Protein AF-A0A7C7ZER4-F1 (afdb_monomer)

Mean predicted aligned error: 4.72 Å

Foldseek 3Di:
DDWAFDFDFQDDAQAWDWDADPNFIWIWHHHPNDIWIWGQAQQPHGAGLNVFGDDPQWGFDPPPGFIARRHCQHTPHDPGPDGIDTWDWDQDPRTIITGDDPPPVPD

pLDDT: mean 89.07, std 14.61, range [35.91, 98.81]

Secondary structure (DSSP, 8-state):
-PEEEEEEEPPPTT-EEEEEETTEEEEEEEETTEEEEEESB-TTT--BGGGSEEETTEEEPTTT--EEETTT--EEETT--SPPPEE-EEEETTEEEEEPPS-----

Sequence (107 aa):
MEAIFVETDVPEPGNTRSITVNEQKVLLCNIDGEVFAIENSCTHARVLLSSGRLIGGEIECPVHGARFDVRTGAVMCPPARKGLQSFPVCVVDGGVEVRLSEESTPQ

Nearest PDB structures (foldseek):
  2qpz-assembly1_A  TM=9.308E-01  e=1.129E-08  Pseudomonas putida
  4emj-assembly1_B  TM=9.354E-01  e=1.929E-08  Pseudomonas putida
  5bok-assembly1_A  TM=9.384E-01  e=2.036E-08  Diaphorobacter sp. DS2
  7bui-assembly1_E  TM=9.382E-01  e=5.063E-08  Metapseudomonas resinovorans
  7bui-assembly1_D  TM=9.458E-01  e=1.194E-07  Metapseudomonas resin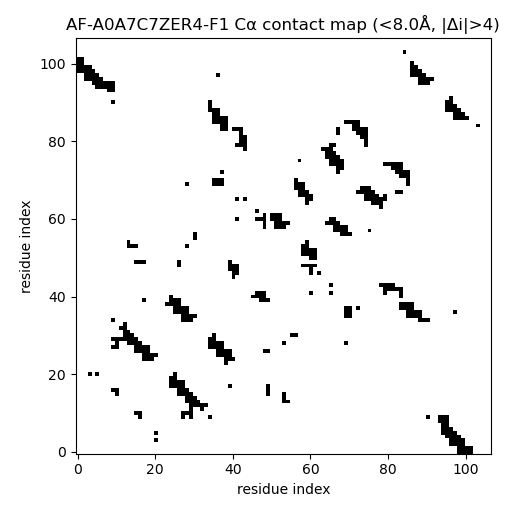ovorans

Structure (mmCIF, N/CA/C/O backbone):
data_AF-A0A7C7ZER4-F1
#
_entry.id   AF-A0A7C7ZER4-F1
#
loop_
_atom_site.group_PDB
_atom_site.id
_atom_site.type_symbol
_atom_site.label_atom_id
_atom_site.label_alt_id
_atom_site.label_comp_id
_atom_site.label_asym_id
_atom_site.label_entity_id
_atom_site.label_seq_id
_atom_site.pdbx_PDB_ins_code
_atom_site.Cartn_x
_atom_site.Cartn_y
_atom_site.Cartn_z
_atom_site.occupancy
_atom_site.B_iso_or_equiv
_atom_site.auth_seq_id
_atom_site.auth_comp_id
_atom_site.auth_asym_id
_atom_site.auth_atom_id
_atom_site.pdbx_PDB_model_num
ATOM 1 N N . MET A 1 1 ? 3.270 -8.049 20.911 1.00 56.16 1 MET A N 1
ATOM 2 C CA . MET A 1 1 ? 2.327 -7.522 19.891 1.00 56.16 1 MET A CA 1
ATOM 3 C C . MET A 1 1 ? 1.672 -6.277 20.448 1.00 56.16 1 MET A C 1
ATOM 5 O O . MET A 1 1 ? 0.711 -6.365 21.206 1.00 56.16 1 MET A O 1
ATOM 9 N N . GLU A 1 2 ? 2.258 -5.133 20.132 1.00 61.78 2 GLU A N 1
ATOM 10 C CA . GLU A 1 2 ? 1.810 -3.839 20.623 1.00 61.78 2 GLU A CA 1
ATOM 11 C C . GLU A 1 2 ? 1.019 -3.150 19.510 1.00 61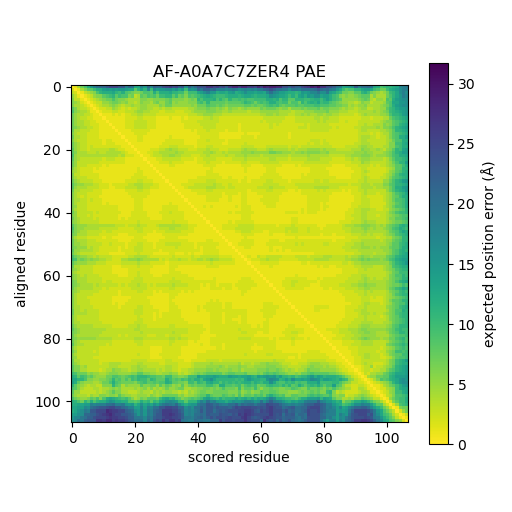.78 2 GLU A C 1
ATOM 13 O O . GLU A 1 2 ? 1.503 -2.965 18.393 1.00 61.78 2 GLU A O 1
ATOM 18 N N . ALA A 1 3 ? -0.244 -2.837 19.785 1.00 64.50 3 ALA A N 1
ATOM 19 C CA . ALA A 1 3 ? -1.009 -1.964 18.912 1.00 64.50 3 ALA A CA 1
ATOM 20 C C . ALA A 1 3 ? -0.506 -0.539 19.143 1.00 64.50 3 ALA A C 1
ATOM 22 O O . ALA A 1 3 ? -0.596 -0.046 20.266 1.00 64.50 3 ALA A O 1
ATOM 23 N N . ILE A 1 4 ? 0.025 0.106 18.103 1.00 72.62 4 ILE A N 1
ATOM 24 C CA . ILE A 1 4 ? 0.433 1.504 18.194 1.00 72.62 4 ILE A CA 1
ATOM 25 C C . ILE A 1 4 ? -0.656 2.355 17.553 1.00 72.62 4 ILE A C 1
ATOM 27 O O . ILE A 1 4 ? -0.983 2.240 16.374 1.00 72.62 4 ILE A O 1
ATOM 31 N N . PHE A 1 5 ? -1.235 3.226 18.360 1.00 69.31 5 PHE A N 1
ATOM 32 C CA . PHE A 1 5 ? -2.270 4.142 17.916 1.00 69.31 5 PHE A CA 1
ATOM 33 C C . PHE A 1 5 ? -1.585 5.346 17.278 1.00 69.31 5 PHE A C 1
ATOM 35 O O . PHE A 1 5 ? -0.684 5.937 17.876 1.00 69.31 5 PHE A O 1
ATOM 42 N N . VAL A 1 6 ? -1.982 5.691 16.055 1.00 75.94 6 VAL A N 1
ATOM 43 C CA . VAL A 1 6 ? -1.431 6.846 15.344 1.00 75.94 6 VAL A CA 1
ATOM 44 C C . VAL A 1 6 ? -2.575 7.677 14.817 1.00 75.94 6 VAL A C 1
ATOM 46 O O . VAL A 1 6 ? -3.140 7.373 13.775 1.00 75.94 6 VAL A O 1
ATOM 49 N N . GLU A 1 7 ? -2.884 8.764 15.513 1.00 79.44 7 GLU A N 1
ATOM 50 C CA . GLU A 1 7 ? -3.932 9.667 15.065 1.00 79.44 7 GLU A CA 1
ATOM 51 C C . GLU A 1 7 ? -3.553 10.293 13.717 1.00 79.44 7 GLU A C 1
ATOM 53 O O . GLU A 1 7 ? -2.578 11.033 13.571 1.00 79.44 7 GLU A O 1
ATOM 58 N N . THR A 1 8 ? -4.321 9.938 12.697 1.00 85.31 8 THR A N 1
ATOM 59 C CA . THR A 1 8 ? -4.242 10.507 11.363 1.00 85.31 8 THR A CA 1
ATOM 60 C C . THR A 1 8 ? -5.603 10.358 10.707 1.00 85.31 8 THR A C 1
ATOM 62 O O . THR A 1 8 ? -6.281 9.352 10.922 1.00 85.31 8 THR A O 1
ATOM 65 N N . ASP A 1 9 ? -5.996 11.330 9.886 1.00 88.06 9 ASP A N 1
ATOM 66 C CA . ASP A 1 9 ? -7.204 11.165 9.077 1.00 88.06 9 ASP A CA 1
ATOM 67 C C . ASP A 1 9 ? -7.054 10.003 8.089 1.00 88.06 9 ASP A C 1
ATOM 69 O O . ASP A 1 9 ? -5.987 9.733 7.521 1.00 88.06 9 ASP A O 1
ATOM 73 N N . VAL A 1 10 ? -8.185 9.368 7.827 1.00 90.31 10 VAL A N 1
ATOM 74 C CA . VAL A 1 10 ? -8.336 8.372 6.774 1.00 90.31 10 VAL A CA 1
ATOM 75 C C . VAL A 1 10 ? -8.161 9.044 5.399 1.00 90.31 10 VAL A C 1
ATOM 77 O O . VAL A 1 10 ? -8.789 10.076 5.147 1.00 90.31 10 VAL A O 1
ATOM 80 N N . PRO A 1 11 ? -7.333 8.502 4.480 1.00 94.31 11 PRO A N 1
ATOM 81 C CA . PRO A 1 11 ? -7.315 8.989 3.102 1.00 94.31 11 PRO A CA 1
ATOM 82 C C . PRO A 1 11 ? -8.689 8.802 2.453 1.00 94.31 11 PRO A C 1
ATOM 84 O O . PRO A 1 11 ? -9.351 7.798 2.703 1.00 94.31 11 PRO A O 1
ATOM 87 N N . GLU A 1 12 ? -9.108 9.730 1.593 1.00 95.50 12 GLU A N 1
ATOM 88 C CA . GLU A 1 12 ? -10.357 9.583 0.833 1.00 95.50 12 GLU A CA 1
ATOM 89 C C . GLU A 1 12 ? -10.355 8.296 -0.021 1.00 95.50 12 GLU A C 1
ATOM 91 O O . GLU A 1 12 ? -9.280 7.831 -0.418 1.00 95.50 12 GLU A O 1
ATOM 96 N N . PRO A 1 13 ? -11.527 7.720 -0.349 1.00 95.94 13 PRO A N 1
ATOM 97 C CA . PRO A 1 13 ? -11.611 6.563 -1.238 1.00 95.94 13 PRO A CA 1
ATOM 98 C C . PRO A 1 13 ? -10.830 6.757 -2.544 1.00 95.94 13 PRO A C 1
ATOM 100 O O . PRO A 1 13 ? -10.937 7.792 -3.200 1.00 95.94 13 PRO A O 1
ATOM 103 N N . GLY A 1 14 ? -10.022 5.760 -2.910 1.00 96.56 14 GLY A N 1
ATOM 104 C CA . GLY A 1 14 ? -9.141 5.799 -4.081 1.00 96.56 14 GLY A CA 1
ATOM 105 C C . GLY A 1 14 ? -7.790 6.484 -3.847 1.00 96.56 14 GLY A C 1
ATOM 106 O O . GLY A 1 14 ? -6.938 6.449 -4.734 1.00 96.56 14 GLY A O 1
ATOM 107 N N . ASN A 1 15 ? -7.553 7.062 -2.666 1.00 97.00 15 ASN A N 1
ATOM 108 C CA . ASN A 1 15 ? -6.300 7.728 -2.321 1.00 97.00 15 ASN A CA 1
ATOM 109 C C . ASN A 1 15 ? -5.450 6.926 -1.326 1.00 97.00 15 ASN A C 1
ATOM 111 O O . ASN A 1 15 ? -5.860 5.918 -0.743 1.00 97.00 15 ASN A O 1
ATOM 115 N N . THR A 1 16 ? -4.220 7.406 -1.133 1.00 97.94 16 THR A N 1
ATOM 116 C CA . THR A 1 16 ? -3.277 6.857 -0.154 1.00 97.94 16 THR A CA 1
ATOM 117 C C . THR A 1 16 ? -2.781 7.932 0.801 1.00 97.94 16 THR A C 1
ATOM 119 O O . THR A 1 16 ? -2.792 9.120 0.473 1.00 97.94 16 THR A O 1
ATOM 122 N N . ARG A 1 17 ? -2.308 7.519 1.978 1.00 96.38 17 ARG A N 1
ATOM 123 C CA . ARG A 1 17 ? -1.641 8.397 2.943 1.00 96.38 17 ARG A CA 1
ATOM 124 C C . ARG A 1 17 ? -0.430 7.692 3.541 1.00 96.38 17 ARG A C 1
ATOM 126 O O . ARG A 1 17 ? -0.548 6.585 4.053 1.00 96.38 17 ARG A O 1
ATOM 133 N N . SER A 1 18 ? 0.737 8.329 3.479 1.00 96.31 18 SER A N 1
ATOM 134 C CA . SER A 1 18 ? 1.940 7.825 4.148 1.00 96.31 18 SER A CA 1
ATOM 135 C C . SER A 1 18 ? 1.969 8.295 5.595 1.00 96.31 18 SER A C 1
ATOM 137 O O . SER A 1 18 ? 1.788 9.482 5.855 1.00 96.31 18 SER A O 1
ATOM 139 N N . ILE A 1 19 ? 2.307 7.389 6.505 1.00 94.00 19 ILE A N 1
ATOM 140 C CA . ILE A 1 19 ? 2.606 7.689 7.905 1.00 94.00 19 ILE A CA 1
ATOM 141 C C . ILE A 1 19 ? 3.903 6.996 8.329 1.00 94.00 19 ILE A C 1
ATOM 143 O O . ILE A 1 19 ? 4.382 6.076 7.660 1.00 94.00 19 ILE A O 1
ATOM 147 N N . THR A 1 20 ? 4.467 7.438 9.447 1.00 91.00 20 THR A N 1
ATOM 148 C CA . THR A 1 20 ? 5.613 6.783 10.081 1.00 91.00 20 THR A CA 1
ATOM 149 C C . THR A 1 20 ? 5.205 6.350 11.479 1.00 91.00 20 THR A C 1
ATOM 151 O O . THR A 1 20 ? 4.767 7.181 12.269 1.00 91.00 20 THR A O 1
ATOM 154 N N . VAL A 1 21 ? 5.366 5.064 11.783 1.00 85.88 21 VAL A N 1
ATOM 155 C CA . VAL A 1 21 ? 5.040 4.474 13.085 1.00 85.88 21 VAL A CA 1
ATOM 156 C C . VA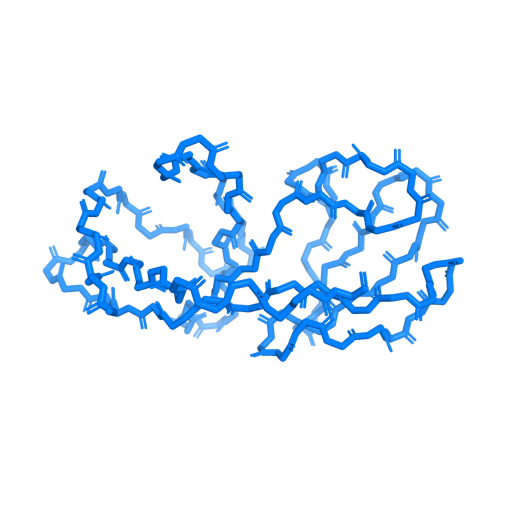L A 1 21 ? 6.272 3.737 13.580 1.00 85.88 21 VAL A C 1
ATOM 158 O O . VAL A 1 21 ? 6.723 2.816 12.909 1.00 85.88 21 VAL A O 1
ATOM 161 N N . ASN A 1 22 ? 6.845 4.159 14.710 1.00 86.38 22 ASN A N 1
ATOM 162 C CA . ASN A 1 22 ? 8.075 3.572 15.261 1.00 86.38 22 ASN A CA 1
ATOM 163 C C . ASN A 1 22 ? 9.174 3.365 14.189 1.00 86.38 22 ASN A C 1
ATOM 165 O O . ASN A 1 22 ? 9.650 2.258 13.964 1.00 86.38 22 ASN A O 1
ATOM 169 N N . GLU A 1 23 ? 9.480 4.431 13.436 1.00 86.75 23 GLU A N 1
ATOM 170 C CA . GLU A 1 23 ? 10.440 4.450 12.313 1.00 86.75 23 GLU A CA 1
ATOM 171 C C . GLU A 1 23 ? 10.051 3.619 11.068 1.00 86.75 23 GLU A C 1
ATOM 173 O O . GLU A 1 23 ? 10.654 3.786 10.002 1.00 86.75 23 GLU A O 1
ATOM 178 N N . GLN A 1 24 ? 8.999 2.797 11.130 1.00 89.81 24 GLN A N 1
ATOM 179 C CA . GLN A 1 24 ? 8.465 2.078 9.975 1.00 89.81 24 GLN A CA 1
ATOM 180 C C . GLN A 1 24 ? 7.595 2.996 9.113 1.00 89.81 24 GLN A C 1
ATOM 182 O O . GLN A 1 24 ? 6.678 3.661 9.597 1.00 89.81 24 GLN A O 1
ATOM 187 N N . LYS A 1 25 ? 7.859 3.013 7.803 1.00 94.06 25 LYS A N 1
ATOM 188 C CA . LYS A 1 25 ? 7.051 3.761 6.832 1.00 94.06 25 LYS A CA 1
ATOM 189 C C . LYS A 1 25 ? 5.868 2.905 6.400 1.00 94.06 25 LYS A C 1
ATOM 191 O O . LYS A 1 25 ? 6.059 1.890 5.729 1.00 94.06 25 LYS A O 1
ATOM 196 N N . VAL A 1 26 ? 4.664 3.341 6.741 1.00 95.75 26 VAL A N 1
ATOM 197 C CA . VAL A 1 26 ? 3.410 2.648 6.435 1.00 95.75 26 VAL A CA 1
ATOM 198 C C . VAL A 1 26 ? 2.622 3.467 5.420 1.00 95.75 26 VAL A C 1
ATOM 200 O O . VAL A 1 26 ? 2.574 4.696 5.491 1.00 95.75 26 VAL A O 1
ATOM 203 N N . LEU A 1 27 ? 2.025 2.788 4.448 1.00 97.69 27 LEU A N 1
ATOM 204 C CA . LEU A 1 27 ? 1.120 3.367 3.471 1.00 97.69 27 LEU A CA 1
ATOM 205 C C . LEU A 1 27 ? -0.296 2.895 3.776 1.00 97.69 27 LEU A C 1
ATOM 207 O O . LEU A 1 27 ? -0.577 1.701 3.703 1.00 97.69 27 LEU A O 1
ATOM 211 N N . LEU A 1 28 ? -1.171 3.843 4.094 1.00 97.06 28 LEU A N 1
ATOM 212 C CA . LEU A 1 28 ? -2.608 3.629 4.162 1.00 97.06 28 LEU A CA 1
ATOM 213 C C . LEU A 1 28 ? -3.184 3.711 2.749 1.00 97.06 28 LEU A C 1
ATOM 215 O O . LEU A 1 28 ? -2.896 4.665 2.021 1.00 97.06 28 LEU A O 1
ATOM 219 N N . CYS A 1 29 ? -4.009 2.744 2.371 1.00 98.06 29 CYS A N 1
ATOM 220 C CA . CYS A 1 29 ? -4.690 2.674 1.083 1.00 98.06 29 CYS A CA 1
ATOM 221 C C . CYS A 1 29 ? -6.192 2.554 1.326 1.00 98.06 29 CYS A C 1
ATOM 223 O O . CYS A 1 29 ? -6.613 1.612 1.992 1.00 98.06 29 CYS A O 1
ATOM 225 N N . ASN A 1 30 ? -6.994 3.477 0.791 1.00 97.12 30 ASN A N 1
ATOM 226 C CA . ASN A 1 30 ? -8.449 3.401 0.896 1.00 97.12 30 ASN A CA 1
ATOM 227 C C . ASN A 1 30 ? -9.048 2.874 -0.414 1.00 97.12 30 AS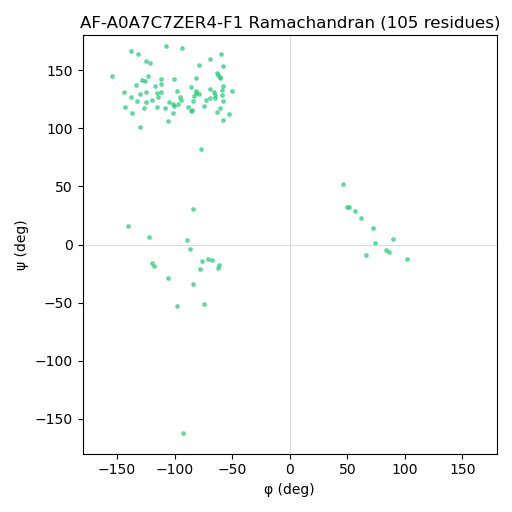N A C 1
ATOM 229 O O . ASN A 1 30 ? -8.984 3.540 -1.449 1.00 97.12 30 ASN A O 1
ATOM 233 N N . ILE A 1 31 ? -9.628 1.678 -0.360 1.00 97.12 31 ILE A N 1
ATOM 234 C CA . ILE A 1 31 ? -10.359 1.051 -1.459 1.00 97.12 31 ILE A CA 1
ATOM 235 C C . ILE A 1 31 ? -11.847 1.139 -1.141 1.00 97.12 31 ILE A C 1
ATOM 237 O O . ILE A 1 31 ? -12.337 0.423 -0.274 1.00 97.12 31 ILE A O 1
ATOM 241 N N . ASP A 1 32 ? -12.559 2.022 -1.843 1.00 94.38 32 ASP A N 1
ATOM 242 C CA . ASP A 1 32 ? -14.020 2.162 -1.760 1.00 94.38 32 ASP A CA 1
ATOM 243 C C . ASP A 1 32 ? -14.578 2.324 -0.327 1.00 94.38 32 ASP A C 1
ATOM 245 O O . ASP A 1 32 ? -15.695 1.910 -0.026 1.00 94.38 32 ASP A O 1
ATOM 249 N N . GLY A 1 33 ? -13.808 2.958 0.563 1.00 93.00 33 GLY A N 1
ATOM 250 C CA . GLY A 1 33 ? -14.156 3.193 1.967 1.00 93.00 33 GLY A CA 1
ATOM 251 C C . GLY A 1 33 ? -13.480 2.240 2.956 1.00 93.00 33 GLY A C 1
ATOM 252 O O . GLY A 1 33 ? -13.490 2.518 4.154 1.00 93.00 33 GLY A O 1
ATOM 253 N N . GLU A 1 34 ? -12.862 1.156 2.485 1.00 94.12 34 GLU A N 1
ATOM 254 C CA . GLU A 1 34 ? -12.121 0.209 3.317 1.00 94.12 34 GLU A CA 1
ATOM 255 C C . GLU A 1 34 ? -10.624 0.543 3.325 1.00 94.12 34 GLU A C 1
ATOM 257 O O . GLU A 1 34 ? -9.991 0.692 2.276 1.00 94.12 34 GLU A O 1
ATOM 262 N N . VAL A 1 35 ? -10.045 0.675 4.520 1.00 95.69 35 VAL A N 1
ATOM 263 C CA . VAL A 1 35 ? -8.642 1.067 4.700 1.00 95.69 35 VAL A CA 1
ATOM 264 C C . VAL A 1 35 ? -7.773 -0.163 4.919 1.00 95.69 35 VAL A C 1
ATOM 266 O O . VAL A 1 35 ? -8.059 -0.992 5.776 1.00 95.69 35 VAL A O 1
ATOM 269 N N . PHE A 1 36 ? -6.661 -0.223 4.194 1.00 96.38 36 PHE A N 1
ATOM 270 C CA . PHE A 1 36 ? -5.599 -1.210 4.359 1.00 96.38 36 PHE A CA 1
ATOM 271 C C . PHE A 1 36 ? -4.271 -0.515 4.650 1.00 96.38 36 PHE A C 1
ATOM 273 O O . PHE A 1 36 ? -4.082 0.646 4.282 1.00 96.38 36 PHE A O 1
ATOM 280 N N . ALA A 1 37 ? -3.340 -1.221 5.290 1.00 96.12 37 ALA A N 1
ATOM 281 C CA . ALA A 1 37 ? -2.019 -0.697 5.614 1.00 96.12 37 ALA A CA 1
ATOM 282 C C . ALA A 1 37 ? -0.917 -1.666 5.167 1.00 96.12 37 ALA A C 1
ATOM 284 O O . ALA A 1 37 ? -0.946 -2.853 5.492 1.00 96.12 37 ALA A O 1
ATOM 285 N N . ILE A 1 38 ? 0.077 -1.149 4.445 1.00 97.19 38 ILE A N 1
ATOM 286 C CA . ILE A 1 38 ? 1.218 -1.912 3.911 1.00 97.19 38 ILE A CA 1
ATOM 287 C C . ILE A 1 38 ? 2.535 -1.149 4.086 1.00 97.19 38 ILE A C 1
ATOM 289 O O . ILE A 1 38 ? 2.538 0.049 4.363 1.00 97.19 38 ILE A O 1
ATOM 293 N N . GLU A 1 39 ? 3.674 -1.818 3.912 1.00 97.31 39 GLU A N 1
ATOM 294 C CA . GLU A 1 39 ? 4.989 -1.165 3.876 1.00 97.31 39 GLU A CA 1
ATOM 295 C C . GLU A 1 39 ? 5.030 -0.122 2.745 1.00 97.31 39 GLU A C 1
ATOM 297 O O . GLU A 1 39 ? 4.745 -0.426 1.588 1.00 97.31 39 GLU A O 1
ATOM 302 N N . ASN A 1 40 ? 5.443 1.113 3.044 1.00 98.00 40 ASN A N 1
ATOM 303 C CA . ASN A 1 40 ? 5.555 2.185 2.050 1.00 98.00 40 ASN A CA 1
ATOM 304 C C . ASN A 1 40 ? 6.894 2.151 1.281 1.00 98.00 40 ASN A C 1
ATOM 306 O O . ASN A 1 40 ? 7.441 3.190 0.914 1.00 98.00 40 ASN A O 1
ATOM 310 N N . SER A 1 41 ? 7.483 0.975 1.075 1.00 98.12 41 SER A N 1
ATOM 311 C CA . SER A 1 41 ? 8.784 0.822 0.421 1.00 98.12 41 SER A CA 1
ATOM 312 C C . SER A 1 41 ? 8.743 -0.339 -0.553 1.00 98.12 41 SER A C 1
ATOM 314 O O . SER A 1 41 ? 8.628 -1.497 -0.168 1.00 98.12 41 SER A O 1
ATOM 316 N N . CYS A 1 42 ? 8.854 -0.029 -1.841 1.00 98.19 42 CYS A N 1
ATOM 317 C CA . CYS A 1 42 ? 8.874 -1.036 -2.887 1.00 98.19 42 CYS A CA 1
ATOM 318 C C . CYS A 1 42 ? 10.025 -2.021 -2.652 1.00 98.19 42 CYS A C 1
ATOM 320 O O . CYS A 1 42 ? 11.196 -1.635 -2.630 1.00 98.19 42 CYS A O 1
ATOM 322 N N . THR A 1 43 ? 9.715 -3.310 -2.555 1.00 98.25 43 THR A N 1
ATOM 323 C CA . THR A 1 43 ? 10.708 -4.355 -2.261 1.00 98.25 43 THR A CA 1
ATOM 324 C C . THR A 1 43 ? 11.731 -4.570 -3.378 1.00 98.25 43 THR A C 1
ATOM 326 O O . THR A 1 43 ? 12.759 -5.199 -3.149 1.00 98.25 43 THR A O 1
ATOM 329 N N . HIS A 1 44 ? 11.482 -4.028 -4.576 1.00 97.88 44 HIS A N 1
ATOM 330 C CA . HIS A 1 44 ? 12.412 -4.079 -5.703 1.00 97.88 44 HIS A CA 1
ATOM 331 C C . HIS A 1 44 ? 13.598 -3.114 -5.542 1.00 97.88 44 HIS A C 1
ATOM 333 O O . HIS A 1 44 ? 14.743 -3.524 -5.688 1.00 97.88 44 HIS A O 1
ATOM 339 N N . ALA A 1 45 ? 13.328 -1.834 -5.258 1.00 96.75 45 ALA A N 1
ATOM 340 C CA . ALA A 1 45 ? 14.344 -0.771 -5.297 1.00 96.75 45 ALA A CA 1
ATOM 341 C C . ALA A 1 45 ? 14.211 0.264 -4.163 1.00 96.75 45 ALA A C 1
ATOM 343 O O . ALA A 1 45 ? 14.776 1.349 -4.247 1.00 96.75 45 ALA A O 1
ATOM 344 N N . ARG A 1 46 ? 13.442 -0.056 -3.113 1.00 96.19 46 ARG A N 1
ATOM 345 C CA . ARG A 1 46 ? 13.231 0.769 -1.907 1.00 96.19 46 ARG A CA 1
ATOM 346 C C . ARG A 1 46 ? 12.686 2.177 -2.174 1.00 96.19 46 ARG A C 1
ATOM 348 O O . ARG A 1 46 ? 12.921 3.109 -1.410 1.00 96.19 46 ARG A O 1
ATOM 355 N N . VAL A 1 47 ? 11.930 2.321 -3.261 1.00 96.88 47 VAL A N 1
ATOM 356 C CA . VAL A 1 47 ? 11.226 3.558 -3.623 1.00 96.88 47 VAL A CA 1
ATOM 357 C C . VAL A 1 47 ? 9.915 3.660 -2.847 1.00 96.88 47 VAL A C 1
ATOM 359 O O . VAL A 1 47 ? 9.233 2.650 -2.670 1.00 96.88 47 VAL A O 1
ATOM 362 N N . LEU A 1 48 ? 9.541 4.874 -2.435 1.00 98.06 48 LEU A N 1
ATOM 363 C CA . LEU A 1 48 ? 8.271 5.119 -1.755 1.00 98.06 48 LEU A CA 1
ATOM 364 C C . LEU A 1 48 ? 7.078 4.830 -2.671 1.00 98.06 48 LEU A C 1
ATOM 366 O O . LEU A 1 48 ? 6.970 5.377 -3.770 1.00 98.06 48 LEU A O 1
ATOM 370 N N . LEU A 1 49 ? 6.171 3.981 -2.195 1.00 98.50 49 LEU A N 1
ATOM 371 C CA . LEU A 1 49 ? 4.955 3.601 -2.917 1.00 98.50 49 LEU A CA 1
ATOM 372 C C . LEU A 1 49 ? 3.875 4.685 -2.845 1.00 98.50 49 LEU A C 1
ATOM 374 O O . LEU A 1 49 ? 3.037 4.760 -3.734 1.00 98.50 49 LEU A O 1
ATOM 378 N N . SER A 1 50 ? 3.946 5.581 -1.859 1.00 97.88 50 SER A N 1
ATOM 379 C CA . SER A 1 50 ? 3.079 6.758 -1.724 1.00 97.88 50 SER A CA 1
ATOM 380 C C . SER A 1 50 ? 3.194 7.748 -2.882 1.00 97.88 50 SER A C 1
ATOM 382 O O . SER A 1 50 ? 2.326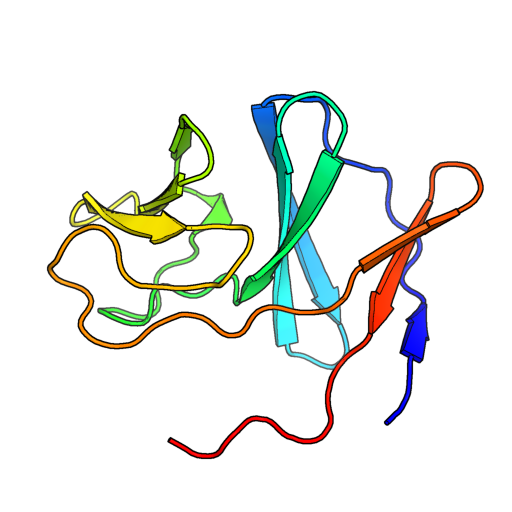 8.593 -3.052 1.00 97.88 50 SER A O 1
ATOM 384 N N . SER A 1 51 ? 4.267 7.671 -3.673 1.00 96.81 51 SER A N 1
ATOM 385 C CA . SER A 1 51 ? 4.411 8.424 -4.926 1.00 96.81 51 SER A CA 1
ATOM 386 C C . SER A 1 51 ? 3.851 7.670 -6.142 1.00 96.81 51 SER A C 1
ATOM 388 O O . SER A 1 51 ? 4.024 8.117 -7.272 1.00 96.81 51 SER A O 1
ATOM 390 N N . GLY A 1 52 ? 3.253 6.499 -5.916 1.00 97.31 52 GLY A N 1
ATOM 391 C CA . GLY A 1 52 ? 2.671 5.605 -6.909 1.00 97.31 52 GLY A CA 1
ATOM 392 C C . GLY A 1 52 ? 1.182 5.836 -7.146 1.00 97.31 52 GLY A C 1
ATOM 393 O O . GLY A 1 52 ? 0.638 6.889 -6.818 1.00 97.31 52 GLY A O 1
ATOM 394 N N . ARG A 1 53 ? 0.514 4.840 -7.737 1.00 98.06 53 ARG A N 1
ATOM 395 C CA . ARG A 1 53 ? -0.929 4.895 -8.032 1.00 98.06 53 ARG A CA 1
ATOM 396 C C . ARG A 1 53 ? -1.669 3.716 -7.416 1.00 98.06 53 ARG A C 1
ATOM 398 O O . ARG A 1 53 ? -1.255 2.576 -7.609 1.00 98.06 53 ARG A O 1
ATOM 405 N N . LEU A 1 54 ? -2.773 3.998 -6.727 1.00 98.50 54 LEU A N 1
ATOM 406 C CA . L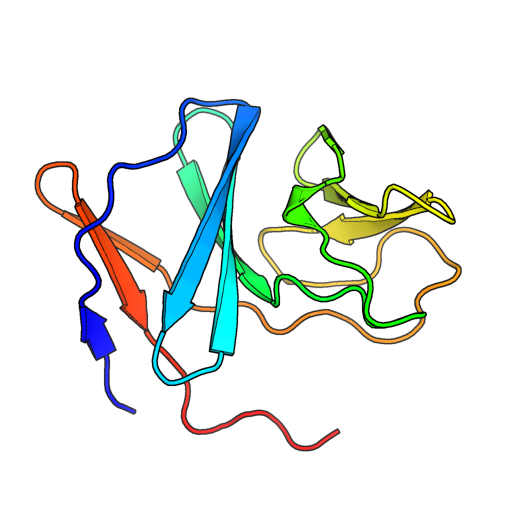EU A 1 54 ? -3.705 2.995 -6.216 1.00 98.50 54 LEU A CA 1
ATOM 407 C C . LEU A 1 54 ? -4.752 2.684 -7.291 1.00 98.50 54 LEU A C 1
ATOM 409 O O . LEU A 1 54 ? -5.460 3.583 -7.738 1.00 98.50 54 LEU A O 1
ATOM 413 N N . ILE A 1 55 ? -4.820 1.437 -7.755 1.00 95.31 55 ILE A N 1
ATOM 414 C CA . ILE A 1 55 ? -5.690 1.031 -8.866 1.00 95.31 55 ILE A CA 1
ATOM 415 C C . ILE A 1 55 ? -6.238 -0.369 -8.586 1.00 95.31 55 ILE A C 1
ATOM 417 O O . ILE A 1 55 ? -5.476 -1.325 -8.493 1.00 95.31 55 ILE A O 1
ATOM 421 N N . GLY A 1 56 ? -7.562 -0.509 -8.472 1.00 93.25 56 GLY A N 1
ATOM 422 C CA . GLY A 1 56 ? -8.221 -1.821 -8.392 1.00 93.25 56 GLY A CA 1
ATOM 423 C C . GLY A 1 56 ? -7.829 -2.685 -7.183 1.00 93.25 56 GLY A C 1
ATOM 424 O O . GLY A 1 56 ? -7.956 -3.904 -7.243 1.00 93.25 56 GLY A O 1
ATOM 425 N N . GLY A 1 57 ? -7.340 -2.079 -6.097 1.00 97.19 57 GLY A N 1
ATOM 426 C CA . GLY A 1 57 ? -6.803 -2.808 -4.940 1.00 97.19 57 GLY A CA 1
ATOM 427 C C . GLY A 1 57 ? -5.305 -3.115 -5.021 1.00 97.19 57 GLY A C 1
ATOM 428 O O . GLY A 1 57 ? -4.778 -3.764 -4.123 1.00 97.19 57 GLY A O 1
ATOM 429 N N . GLU A 1 58 ? -4.608 -2.633 -6.050 1.00 98.50 58 GLU A N 1
ATOM 430 C CA . GLU A 1 58 ? -3.157 -2.742 -6.177 1.00 98.50 58 GLU A CA 1
ATOM 431 C C . GLU A 1 58 ? -2.483 -1.371 -6.048 1.00 98.50 58 GLU A C 1
ATOM 433 O O . GLU A 1 58 ? -2.979 -0.372 -6.573 1.00 98.50 58 GLU A O 1
ATOM 438 N N . ILE A 1 59 ? -1.322 -1.318 -5.394 1.00 98.75 59 ILE A N 1
ATOM 439 C CA . ILE A 1 59 ? -0.436 -0.149 -5.421 1.00 98.75 59 ILE A CA 1
ATOM 440 C C . ILE A 1 59 ? 0.661 -0.362 -6.470 1.00 98.75 59 ILE A C 1
ATOM 442 O O . ILE A 1 59 ? 1.425 -1.327 -6.403 1.00 98.75 59 ILE A O 1
ATOM 446 N N . GLU A 1 60 ? 0.747 0.533 -7.453 1.00 98.62 60 GLU A N 1
ATOM 447 C CA . GLU A 1 60 ? 1.779 0.515 -8.493 1.00 98.62 60 GLU A CA 1
ATOM 448 C C . GLU A 1 60 ? 2.957 1.417 -8.118 1.00 98.62 60 GLU A C 1
ATOM 450 O O . GLU A 1 60 ? 2.802 2.620 -7.899 1.00 98.62 60 GLU A O 1
ATOM 455 N N . CYS A 1 61 ? 4.161 0.843 -8.098 1.00 98.50 61 CYS A N 1
ATOM 456 C CA . CYS A 1 61 ? 5.406 1.571 -7.898 1.00 98.50 61 CYS A CA 1
ATOM 457 C C . CYS A 1 61 ? 5.670 2.534 -9.071 1.00 98.50 61 CYS A C 1
ATOM 459 O O . CYS A 1 61 ? 5.728 2.087 -10.220 1.00 98.50 61 CYS A O 1
ATOM 461 N N . PRO A 1 62 ? 5.955 3.823 -8.806 1.00 98.12 62 PRO A N 1
ATOM 462 C CA . PRO A 1 62 ? 6.005 4.851 -9.849 1.00 98.12 62 PRO A CA 1
ATOM 463 C C . PRO A 1 62 ? 7.203 4.757 -10.799 1.00 98.12 62 PRO A C 1
ATOM 465 O O . PRO A 1 62 ? 7.234 5.457 -11.804 1.00 98.12 62 PRO A O 1
ATOM 468 N N . VAL A 1 63 ? 8.212 3.940 -10.479 1.00 97.75 63 VAL A N 1
ATOM 469 C CA . VAL A 1 63 ? 9.472 3.910 -11.242 1.00 97.75 63 VAL A CA 1
ATOM 470 C C . VAL A 1 63 ? 9.495 2.774 -12.257 1.00 97.75 63 VAL A C 1
ATOM 472 O O . VAL A 1 63 ? 9.756 3.004 -13.430 1.00 97.75 63 VAL A O 1
ATOM 475 N N . HIS A 1 64 ? 9.224 1.544 -11.814 1.00 97.75 64 HIS A N 1
ATOM 476 C CA . HIS A 1 64 ? 9.349 0.348 -12.658 1.00 97.75 64 HIS A CA 1
ATOM 477 C C . HIS A 1 64 ? 8.041 -0.446 -12.784 1.00 97.75 64 HIS A C 1
ATOM 479 O O . HIS A 1 64 ? 8.058 -1.548 -13.322 1.00 97.75 64 HIS A O 1
ATOM 485 N N . GLY A 1 65 ? 6.927 0.069 -12.249 1.00 97.94 65 GLY A N 1
ATOM 486 C CA . GLY A 1 65 ? 5.602 -0.533 -12.421 1.00 97.94 65 GLY A CA 1
ATOM 487 C C . GLY A 1 65 ? 5.353 -1.831 -11.647 1.00 97.94 65 GLY A C 1
ATOM 488 O O . GLY A 1 65 ? 4.378 -2.519 -11.936 1.00 97.94 65 GLY A O 1
ATOM 489 N N . ALA A 1 66 ? 6.199 -2.183 -10.668 1.00 98.56 66 ALA A N 1
ATOM 490 C CA . ALA A 1 66 ? 5.900 -3.294 -9.761 1.00 98.56 66 ALA A CA 1
ATOM 491 C C . ALA A 1 66 ? 4.569 -3.031 -9.047 1.00 98.56 66 ALA A C 1
ATOM 493 O O . ALA A 1 66 ? 4.356 -1.911 -8.576 1.00 98.56 66 ALA A O 1
ATOM 494 N N . ARG A 1 67 ? 3.708 -4.045 -8.938 1.00 98.69 67 ARG A N 1
ATOM 495 C CA . ARG A 1 67 ? 2.400 -3.911 -8.283 1.00 98.69 67 ARG A CA 1
ATOM 496 C C . ARG A 1 67 ? 2.228 -4.901 -7.151 1.00 98.69 67 ARG A C 1
ATOM 498 O O . ARG A 1 67 ? 2.707 -6.034 -7.242 1.00 98.69 67 ARG A O 1
ATOM 505 N N . PHE A 1 68 ? 1.527 -4.460 -6.116 1.00 98.81 68 PHE A N 1
ATOM 506 C CA . PHE A 1 68 ? 1.259 -5.239 -4.916 1.00 98.81 68 PHE A CA 1
ATOM 507 C C . PHE A 1 68 ? -0.211 -5.126 -4.536 1.00 98.81 68 PHE A C 1
ATOM 509 O O . PHE A 1 68 ? -0.749 -4.022 -4.575 1.00 98.81 68 PHE A O 1
ATOM 516 N N . ASP A 1 69 ? -0.842 -6.230 -4.145 1.00 98.62 69 ASP A N 1
ATOM 517 C CA . ASP A 1 69 ? -2.193 -6.205 -3.580 1.00 98.62 69 ASP A CA 1
ATOM 518 C C . ASP A 1 69 ? -2.138 -5.547 -2.193 1.00 98.62 69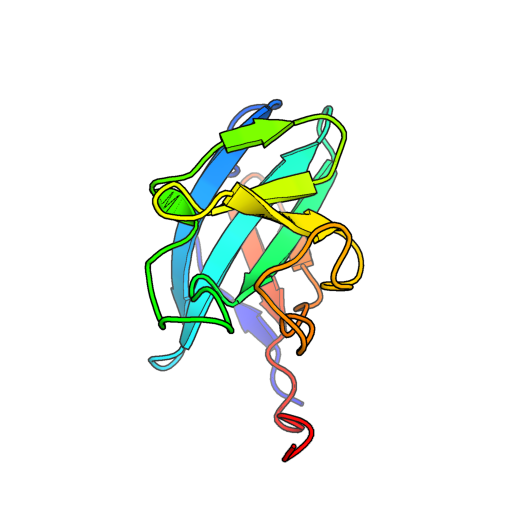 ASP A C 1
ATOM 520 O O . ASP A 1 69 ? -1.346 -5.948 -1.339 1.00 98.62 69 ASP A O 1
ATOM 524 N N . VAL A 1 70 ? -2.950 -4.513 -1.961 1.00 98.19 70 VAL A N 1
ATOM 525 C CA . VAL A 1 70 ? -2.873 -3.714 -0.723 1.00 98.19 70 VAL A CA 1
ATOM 526 C C . VAL A 1 70 ? -3.476 -4.415 0.492 1.00 98.19 70 VAL A C 1
ATOM 528 O O . VAL A 1 70 ? -3.235 -3.994 1.617 1.00 98.19 70 VAL A O 1
ATOM 531 N N . ARG A 1 71 ? -4.249 -5.484 0.281 1.00 96.12 71 ARG A N 1
ATOM 532 C CA . ARG A 1 71 ? -4.923 -6.237 1.348 1.00 96.12 71 ARG A CA 1
ATOM 533 C C . ARG A 1 71 ? -3.991 -7.270 1.967 1.00 96.12 71 ARG A C 1
ATOM 535 O O . ARG A 1 71 ? -4.075 -7.558 3.155 1.00 96.12 71 ARG A O 1
ATOM 542 N N . THR A 1 72 ? -3.114 -7.834 1.142 1.00 96.12 72 THR A N 1
ATOM 543 C CA . THR A 1 72 ? -2.247 -8.967 1.492 1.00 96.12 72 THR A CA 1
ATOM 544 C C . THR A 1 72 ? -0.756 -8.646 1.415 1.00 96.12 72 THR A C 1
ATOM 546 O O . THR A 1 72 ? 0.057 -9.392 1.952 1.00 96.12 72 THR A O 1
ATOM 549 N N . GLY A 1 73 ? -0.374 -7.579 0.707 1.00 97.56 73 GLY A N 1
ATOM 550 C CA . GLY A 1 73 ? 1.015 -7.265 0.372 1.00 97.56 73 GLY A CA 1
ATOM 551 C C . GLY A 1 73 ? 1.612 -8.154 -0.729 1.00 97.56 73 GLY A C 1
ATOM 552 O O . GLY A 1 73 ? 2.789 -7.997 -1.068 1.00 97.56 73 GLY A O 1
ATOM 553 N N . ALA A 1 74 ? 0.848 -9.088 -1.305 1.00 98.38 74 ALA A N 1
ATOM 554 C CA . ALA A 1 74 ? 1.345 -10.017 -2.316 1.00 98.38 74 ALA A CA 1
ATOM 555 C C . ALA A 1 74 ? 1.818 -9.291 -3.586 1.00 98.38 74 ALA A C 1
ATOM 557 O O . ALA A 1 74 ? 1.247 -8.283 -3.995 1.00 98.38 74 ALA A O 1
ATOM 558 N N . VAL A 1 75 ? 2.861 -9.820 -4.234 1.00 98.44 75 VAL A N 1
ATOM 559 C CA . VAL A 1 75 ? 3.328 -9.306 -5.530 1.00 98.44 75 VAL A CA 1
ATOM 560 C C . VAL A 1 75 ? 2.341 -9.713 -6.617 1.00 98.44 75 VAL A C 1
ATOM 562 O O . VAL A 1 75 ? 2.116 -10.900 -6.832 1.00 98.44 75 VAL A O 1
ATOM 565 N N . MET A 1 76 ? 1.833 -8.727 -7.348 1.00 98.44 76 MET A N 1
ATOM 566 C CA . MET A 1 76 ? 0.899 -8.923 -8.460 1.00 98.44 76 MET A CA 1
ATOM 567 C C . MET A 1 76 ? 1.572 -8.715 -9.814 1.00 98.44 76 MET A C 1
ATOM 569 O O . MET A 1 76 ? 1.179 -9.320 -10.810 1.00 98.44 76 MET A O 1
ATOM 573 N N . CYS A 1 77 ? 2.610 -7.874 -9.859 1.00 97.88 77 CYS A N 1
ATOM 574 C CA . CYS A 1 77 ? 3.346 -7.580 -11.082 1.00 97.88 77 CYS A CA 1
ATOM 575 C C . CYS A 1 77 ? 4.850 -7.392 -10.792 1.00 97.88 77 CYS A C 1
ATOM 577 O O . CYS A 1 77 ? 5.195 -6.632 -9.878 1.00 97.88 77 CYS A O 1
ATOM 579 N N . PRO A 1 78 ? 5.756 -8.043 -11.554 1.00 97.19 78 PRO A N 1
ATOM 580 C CA . PRO A 1 78 ? 7.202 -7.799 -11.479 1.00 97.19 78 PRO A CA 1
ATOM 581 C C . PRO A 1 78 ? 7.544 -6.328 -11.809 1.00 97.19 78 PRO A C 1
ATOM 583 O O . PRO A 1 78 ? 6.709 -5.622 -12.368 1.00 97.19 78 PRO A O 1
ATOM 586 N N . PRO A 1 79 ? 8.755 -5.824 -11.494 1.00 97.88 79 PRO A N 1
ATOM 587 C CA . PRO A 1 79 ? 9.986 -6.553 -11.149 1.00 97.88 79 PRO A CA 1
ATOM 588 C C . PRO A 1 79 ? 10.157 -6.942 -9.677 1.00 97.88 79 PRO A C 1
ATOM 590 O O . PRO A 1 79 ? 11.135 -7.614 -9.343 1.00 97.88 79 PRO A O 1
ATOM 593 N N . ALA A 1 80 ? 9.242 -6.550 -8.787 1.00 97.69 80 ALA A N 1
ATOM 594 C CA . ALA A 1 80 ? 9.285 -7.040 -7.416 1.00 97.69 80 ALA A CA 1
ATOM 595 C C . ALA A 1 80 ? 9.148 -8.570 -7.385 1.00 97.69 80 ALA A C 1
ATOM 597 O O . ALA A 1 80 ? 8.430 -9.160 -8.186 1.00 97.69 80 ALA A O 1
ATOM 598 N N . ARG A 1 81 ? 9.873 -9.216 -6.469 1.00 97.56 81 ARG A N 1
ATOM 599 C CA . ARG A 1 81 ? 9.807 -10.675 -6.241 1.00 97.56 81 ARG A CA 1
ATOM 600 C C . ARG A 1 81 ? 9.368 -11.034 -4.825 1.00 97.56 81 ARG A C 1
ATOM 602 O O . ARG A 1 81 ? 9.006 -12.169 -4.552 1.00 97.56 81 ARG A O 1
ATOM 609 N N . LYS A 1 82 ? 9.434 -10.049 -3.935 1.00 97.75 82 LYS A N 1
ATOM 610 C CA . LYS A 1 82 ? 9.135 -10.136 -2.512 1.00 97.75 82 LYS A CA 1
ATOM 611 C C . LYS A 1 82 ? 7.870 -9.327 -2.240 1.00 97.75 82 LYS A C 1
ATOM 613 O O . LYS A 1 82 ? 7.810 -8.178 -2.669 1.00 97.75 82 LYS A O 1
ATOM 618 N N . GLY A 1 83 ? 6.904 -9.897 -1.526 1.00 97.56 83 GLY A N 1
ATOM 619 C CA . GLY A 1 83 ? 5.718 -9.163 -1.071 1.00 97.56 83 GLY A CA 1
ATOM 620 C C . GLY A 1 83 ? 6.046 -8.119 -0.000 1.00 97.56 83 GLY A C 1
ATOM 621 O O . GLY A 1 83 ? 7.090 -8.192 0.651 1.00 97.56 83 GLY A O 1
ATOM 622 N N . LEU A 1 84 ? 5.153 -7.151 0.163 1.00 97.69 84 LEU A N 1
ATOM 623 C CA . LEU A 1 84 ? 5.201 -6.151 1.226 1.00 97.69 84 LEU A CA 1
ATOM 624 C C . LEU A 1 84 ? 4.697 -6.746 2.539 1.00 97.69 84 LEU A C 1
ATOM 626 O O . LEU A 1 84 ? 3.875 -7.661 2.545 1.00 97.69 84 LEU A O 1
ATOM 630 N N . GLN A 1 85 ? 5.145 -6.180 3.655 1.00 95.44 85 GLN A N 1
ATOM 631 C CA . GLN A 1 85 ? 4.472 -6.402 4.929 1.00 95.44 85 GLN A CA 1
ATOM 632 C C . GLN A 1 85 ? 3.104 -5.705 4.910 1.00 95.44 85 GLN A C 1
ATOM 634 O O . GLN A 1 85 ? 3.015 -4.543 4.512 1.00 95.44 85 GLN A O 1
ATOM 639 N N . SER A 1 86 ? 2.058 -6.406 5.348 1.00 93.88 86 SER A N 1
ATOM 640 C CA . SER A 1 86 ? 0.742 -5.838 5.651 1.00 93.88 86 SER A CA 1
ATOM 641 C C . SER A 1 86 ? 0.591 -5.644 7.157 1.00 93.88 86 SER A C 1
ATOM 643 O O . SER A 1 86 ? 1.013 -6.500 7.936 1.00 93.88 86 SER A O 1
ATOM 645 N N . PHE A 1 87 ? -0.060 -4.562 7.563 1.00 91.00 87 PHE A N 1
ATOM 646 C CA . PHE A 1 87 ? -0.309 -4.231 8.961 1.00 91.00 87 PHE A CA 1
ATOM 647 C C . PHE A 1 87 ? -1.818 -4.254 9.227 1.00 91.00 87 PHE A C 1
ATOM 649 O O . PHE A 1 87 ? -2.571 -3.635 8.471 1.00 91.00 87 PHE A O 1
ATOM 656 N N . PRO A 1 88 ? -2.297 -4.938 10.282 1.00 89.06 88 PRO A N 1
ATOM 657 C CA . PRO A 1 88 ? -3.688 -4.810 10.690 1.00 89.06 88 PRO A CA 1
ATOM 658 C C . PRO A 1 88 ? -4.010 -3.353 11.026 1.00 89.06 88 PRO A C 1
ATOM 660 O O . PRO A 1 88 ? -3.268 -2.698 11.760 1.00 89.06 88 PRO A O 1
ATOM 663 N N . VAL A 1 89 ? -5.131 -2.863 10.508 1.00 89.25 89 VAL A N 1
ATOM 664 C CA . VAL A 1 89 ? -5.578 -1.481 10.683 1.00 89.25 89 VAL A CA 1
ATOM 665 C C . VAL A 1 89 ? -7.020 -1.460 11.180 1.00 89.25 89 VAL A C 1
ATOM 667 O O . VAL A 1 89 ? -7.832 -2.295 10.784 1.00 89.25 89 VAL A O 1
ATOM 670 N N . CYS A 1 90 ? -7.325 -0.532 12.080 1.00 87.06 90 CYS A N 1
ATOM 671 C CA . CYS A 1 90 ? -8.672 -0.254 12.565 1.00 87.06 90 CYS A CA 1
ATOM 672 C C . CYS A 1 90 ? -8.963 1.235 12.367 1.00 87.06 90 CYS A C 1
ATOM 674 O O . CYS A 1 90 ? -8.080 2.062 12.572 1.00 87.06 90 CYS A O 1
ATOM 676 N N . VAL A 1 91 ? -10.182 1.584 11.965 1.00 85.62 91 VAL A N 1
ATOM 677 C CA . VAL A 1 91 ? -10.628 2.981 11.883 1.00 85.62 91 VAL A CA 1
ATOM 678 C C . VAL A 1 91 ? -11.554 3.235 13.065 1.00 85.62 91 VAL A C 1
ATOM 680 O O . VAL A 1 91 ? -12.551 2.530 13.219 1.00 85.62 91 VAL A O 1
ATOM 683 N N . VAL A 1 92 ? -11.225 4.220 13.899 1.00 82.50 92 VAL A N 1
ATOM 684 C CA . VAL A 1 92 ? -11.969 4.554 15.123 1.00 82.50 92 VAL A CA 1
ATOM 685 C C . VAL A 1 92 ? -12.192 6.062 15.159 1.00 82.50 92 VAL A C 1
ATOM 687 O O . VAL A 1 92 ? -11.239 6.826 15.052 1.00 82.50 92 VAL A O 1
ATOM 690 N N . ASP A 1 93 ? -13.453 6.493 15.254 1.00 74.50 93 ASP A N 1
ATOM 691 C CA . ASP A 1 93 ? -13.859 7.905 15.381 1.00 74.50 93 ASP A CA 1
ATOM 692 C C . ASP A 1 93 ? -13.230 8.873 14.349 1.00 74.50 93 ASP A C 1
ATOM 694 O O . ASP A 1 93 ? -13.002 10.047 14.625 1.00 74.50 93 ASP A O 1
ATOM 698 N N . GLY A 1 94 ? -12.958 8.387 13.131 1.00 70.44 94 GLY A N 1
ATOM 699 C CA . GLY A 1 94 ? -12.332 9.165 12.050 1.00 70.44 94 GLY A CA 1
ATOM 700 C C . GLY A 1 94 ? -10.796 9.179 12.069 1.00 70.44 94 GLY A C 1
ATOM 701 O O . GLY A 1 94 ? -10.190 9.644 11.103 1.00 70.44 94 GLY A O 1
ATOM 702 N N . GLY A 1 95 ? -10.178 8.621 13.114 1.00 71.69 95 GLY A N 1
ATOM 703 C CA . GLY A 1 95 ? -8.749 8.324 13.202 1.00 71.69 95 GLY A CA 1
ATOM 704 C C . GLY A 1 95 ? -8.410 6.888 12.781 1.00 71.69 95 GLY A C 1
ATOM 705 O O . GLY A 1 95 ? -9.288 6.038 12.604 1.00 71.69 95 GLY A O 1
ATOM 706 N N . VAL A 1 96 ? -7.115 6.610 12.615 1.00 78.56 96 VAL A N 1
ATOM 707 C CA . VAL A 1 96 ? -6.592 5.297 12.208 1.00 78.56 96 VAL A CA 1
ATOM 708 C C . VAL A 1 96 ? -5.720 4.699 13.312 1.00 78.56 96 VAL A C 1
ATOM 710 O O . VAL A 1 96 ? -4.864 5.354 13.885 1.00 78.56 96 VAL A O 1
ATOM 713 N N . GLU A 1 97 ? -5.884 3.416 13.591 1.00 79.31 97 GLU A N 1
ATOM 714 C CA . GLU A 1 97 ? -5.030 2.654 14.496 1.00 79.31 97 GLU A CA 1
ATOM 715 C C . GLU A 1 97 ? -4.291 1.593 13.690 1.00 79.31 97 GLU A C 1
ATOM 717 O O . GLU A 1 97 ? -4.922 0.803 12.984 1.00 79.31 97 GLU A O 1
ATOM 722 N N . VAL A 1 98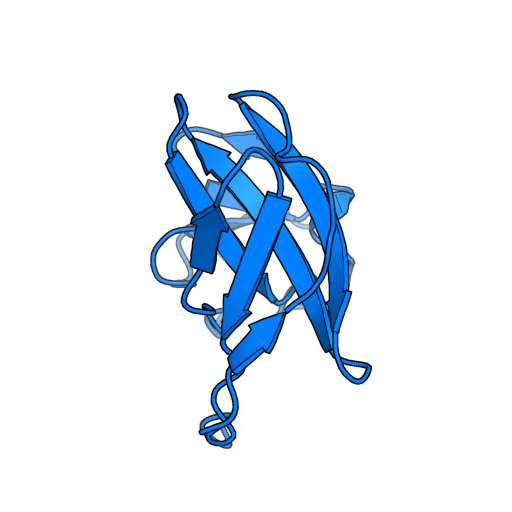 ? -2.960 1.541 13.790 1.00 79.31 98 VAL A N 1
ATOM 723 C CA . VAL A 1 98 ? -2.147 0.568 13.048 1.00 79.31 98 VAL A CA 1
ATOM 724 C C . VAL A 1 98 ? -1.464 -0.375 14.025 1.00 79.31 98 VAL A C 1
ATOM 726 O O . VAL A 1 98 ? -0.629 0.015 14.836 1.00 79.31 98 VAL A O 1
ATOM 729 N N . ARG A 1 99 ? -1.774 -1.667 13.935 1.00 78.38 99 ARG A N 1
ATOM 730 C CA . ARG A 1 99 ? -1.077 -2.670 14.739 1.00 78.38 99 ARG A CA 1
ATOM 731 C C . ARG A 1 99 ? 0.203 -3.078 14.038 1.00 78.38 99 ARG A C 1
ATOM 733 O O . ARG A 1 99 ? 0.168 -3.682 12.969 1.00 78.38 99 ARG A O 1
ATOM 740 N N . LEU A 1 100 ? 1.334 -2.789 14.668 1.00 74.06 100 LEU A N 1
ATOM 741 C CA . LEU A 1 100 ? 2.609 -3.337 14.235 1.00 74.06 100 LEU A CA 1
ATOM 742 C C . LEU A 1 100 ? 2.744 -4.758 14.794 1.00 74.06 100 LEU A C 1
ATOM 744 O O . LEU A 1 100 ? 2.517 -5.007 15.981 1.00 74.06 100 LEU A O 1
ATOM 748 N N . SER A 1 101 ? 3.096 -5.718 13.943 1.00 63.19 101 SER A N 1
ATOM 749 C CA . SER A 1 101 ? 3.537 -7.028 14.412 1.00 63.19 101 SER A CA 1
ATOM 750 C C . SER A 1 101 ? 5.028 -6.947 14.739 1.00 63.19 101 SER A C 1
ATOM 752 O O . SER A 1 101 ? 5.832 -6.602 13.878 1.00 63.19 101 SER A O 1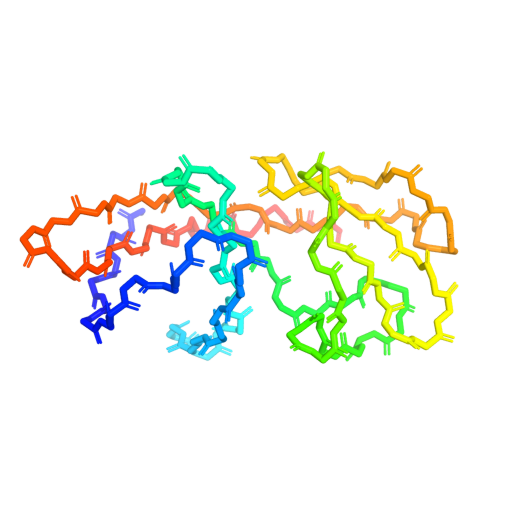
ATOM 754 N N . GLU A 1 102 ? 5.411 -7.289 15.974 1.00 54.91 102 GLU A N 1
ATOM 755 C CA . GLU A 1 102 ? 6.833 -7.438 16.348 1.00 54.91 102 GLU A CA 1
ATOM 756 C C . GLU A 1 102 ? 7.515 -8.560 15.556 1.00 54.91 102 GLU A C 1
ATOM 758 O O . GLU A 1 102 ? 8.724 -8.541 15.341 1.00 54.91 102 GLU A O 1
ATOM 763 N N . GLU A 1 103 ? 6.721 -9.478 15.007 1.00 47.53 103 GLU A N 1
ATOM 764 C CA . GLU A 1 103 ? 7.144 -10.330 13.911 1.00 47.53 103 GLU A CA 1
ATOM 765 C C . GLU A 1 103 ? 7.112 -9.496 12.618 1.00 47.53 103 GLU A C 1
ATOM 767 O O . GLU A 1 103 ? 6.174 -9.537 11.817 1.00 47.53 103 GLU A O 1
ATOM 772 N N . SER A 1 104 ? 8.170 -8.718 12.395 1.00 44.03 104 SER A N 1
ATOM 773 C CA . SER A 1 104 ? 8.716 -8.699 11.042 1.00 44.03 104 SER A CA 1
ATOM 774 C C . SER A 1 104 ? 9.068 -10.152 10.789 1.00 44.03 104 SER A C 1
ATOM 776 O O . SER A 1 104 ? 9.991 -10.626 11.441 1.00 44.03 104 SER A O 1
ATOM 778 N N . THR A 1 105 ? 8.341 -10.899 9.952 1.00 35.91 105 THR A N 1
ATOM 779 C CA . THR A 1 105 ? 8.904 -12.170 9.485 1.00 35.91 105 THR A CA 1
ATOM 780 C C . THR A 1 105 ? 10.277 -11.807 8.928 1.00 35.91 105 THR A C 1
ATOM 782 O O . THR A 1 105 ? 10.327 -11.043 7.952 1.00 35.91 105 THR A O 1
ATOM 785 N N . PRO A 1 106 ? 11.386 -12.245 9.554 1.00 38.34 106 PRO A N 1
ATOM 786 C CA . PRO A 1 106 ? 12.681 -12.072 8.941 1.00 38.34 106 PRO A CA 1
ATOM 787 C C . PRO A 1 106 ? 12.572 -12.841 7.634 1.00 38.34 106 PRO A C 1
ATOM 789 O O . PRO A 1 106 ? 12.258 -14.032 7.631 1.00 38.34 106 PRO A O 1
ATOM 792 N N . GLN A 1 107 ? 12.710 -12.128 6.525 1.00 42.09 107 GLN A N 1
ATOM 793 C CA . GLN A 1 107 ? 12.957 -12.788 5.255 1.00 42.09 107 GLN A CA 1
ATOM 794 C C . GLN A 1 107 ? 14.439 -13.043 5.104 1.00 42.09 107 GLN A C 1
ATOM 796 O O . GLN A 1 107 ? 15.206 -12.107 5.427 1.00 42.09 107 GLN A O 1
#

Radius of gyration: 12.79 Å; Cα contacts (8 Å, |Δi|>4): 266; chains: 1; bounding box: 28×24×33 Å

Solvent-accessible surface area (backbone atoms only — not comparable to full-atom values): 5994 Å² total; per-residue (Å²): 121,57,73,46,78,47,89,41,74,70,46,58,63,60,36,65,41,73,48,73,58,95,89,42,50,34,28,38,38,17,54,88,74,47,69,32,27,25,50,28,47,37,74,65,78,68,45,56,37,79,72,32,49,67,53,99,59,26,42,28,31,69,84,72,55,24,25,24,32,45,83,65,13,43,64,74,34,56,77,33,88,54,57,43,58,55,36,60,59,47,79,54,99,66,27,36,32,44,32,51,61,81,69,64,75,85,125